Protein AF-A0A846WH67-F1 (afdb_monomer_lite)

Secondary structure (DSSP, 8-state):
----B--EE--HHHHHHHHHHTTT--HHHHHHHHBTTS--EEEEEEETTTEEEEEEEEE-SSSEEEEEEEEPPTTSTTTT-EEEEEEEE-

Structure (mmCIF, N/CA/C/O backbone):
data_AF-A0A846WH67-F1
#
_entry.id   AF-A0A846WH67-F1
#
loop_
_atom_site.group_PDB
_atom_site.id
_atom_site.type_symbol
_atom_site.label_atom_id
_atom_site.label_alt_id
_atom_site.label_comp_id
_atom_site.label_asym_id
_atom_site.label_entity_id
_atom_site.label_seq_id
_atom_site.pdbx_PDB_ins_code
_atom_site.Cartn_x
_atom_site.Cartn_y
_atom_site.Cartn_z
_atom_site.occupancy
_atom_site.B_iso_or_equiv
_atom_site.auth_seq_id
_atom_site.auth_comp_id
_atom_site.auth_asym_id
_atom_site.auth_atom_id
_atom_site.pdbx_PDB_model_num
ATOM 1 N N . MET A 1 1 ? -5.262 -17.465 -0.711 1.00 55.41 1 MET A N 1
ATOM 2 C CA . MET A 1 1 ? -3.832 -17.487 -0.324 1.00 55.41 1 MET A CA 1
ATOM 3 C C . MET A 1 1 ? -3.610 -16.336 0.639 1.00 55.41 1 MET A C 1
ATOM 5 O O . MET A 1 1 ? -4.126 -15.266 0.358 1.00 55.41 1 MET A O 1
ATOM 9 N N . ARG A 1 2 ? -2.938 -16.535 1.778 1.00 66.88 2 ARG A N 1
ATOM 10 C CA . ARG A 1 2 ? -2.579 -15.417 2.663 1.00 66.88 2 ARG A CA 1
ATOM 11 C C . ARG A 1 2 ? -1.190 -14.934 2.261 1.00 66.88 2 ARG A C 1
ATOM 13 O O . ARG A 1 2 ? -0.227 -15.669 2.443 1.00 66.88 2 ARG A O 1
ATOM 20 N N . ILE A 1 3 ? -1.113 -13.752 1.656 1.00 81.25 3 ILE A N 1
ATOM 21 C CA . ILE A 1 3 ? 0.159 -13.076 1.385 1.00 81.25 3 ILE A CA 1
ATOM 22 C C . ILE A 1 3 ? 0.436 -12.162 2.571 1.00 81.25 3 ILE A C 1
ATOM 24 O O . ILE A 1 3 ? -0.385 -11.301 2.882 1.00 81.25 3 ILE A O 1
ATOM 28 N N . HIS A 1 4 ? 1.580 -12.348 3.223 1.00 85.69 4 HIS A N 1
ATOM 29 C CA . HIS A 1 4 ? 2.078 -11.367 4.177 1.00 85.69 4 HIS A CA 1
ATOM 30 C C . HIS A 1 4 ? 2.761 -10.249 3.399 1.00 85.69 4 HIS A C 1
ATOM 32 O O . HIS A 1 4 ? 3.718 -10.484 2.661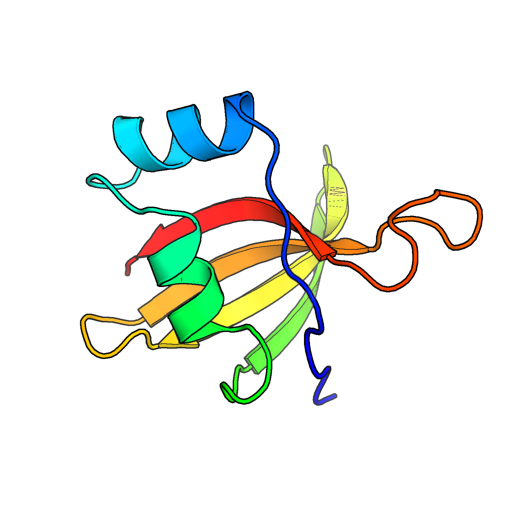 1.00 85.69 4 HIS A O 1
ATOM 38 N N . LEU A 1 5 ? 2.235 -9.039 3.537 1.00 89.62 5 LEU A N 1
ATOM 39 C CA . LEU A 1 5 ? 2.807 -7.864 2.904 1.00 89.62 5 LEU A CA 1
ATOM 40 C C . LEU A 1 5 ? 3.917 -7.344 3.809 1.00 89.62 5 LEU A C 1
ATOM 42 O O . LEU A 1 5 ? 3.640 -6.913 4.927 1.00 89.62 5 LEU A O 1
ATOM 46 N N . GLY A 1 6 ? 5.161 -7.443 3.335 1.00 91.00 6 GLY A N 1
ATOM 47 C CA . GLY A 1 6 ? 6.332 -6.851 3.978 1.00 91.00 6 GLY A CA 1
ATOM 48 C C . GLY A 1 6 ? 6.274 -5.324 3.919 1.00 91.00 6 GLY A C 1
ATOM 49 O O . GLY A 1 6 ? 5.249 -4.714 4.211 1.00 91.00 6 GLY A O 1
ATOM 50 N N . LEU A 1 7 ? 7.358 -4.669 3.516 1.00 94.06 7 LEU A N 1
ATOM 51 C CA . LEU A 1 7 ? 7.348 -3.212 3.426 1.00 94.06 7 LEU A CA 1
ATOM 52 C C . LEU A 1 7 ? 6.432 -2.734 2.288 1.00 94.06 7 LEU A C 1
ATOM 54 O O . LEU A 1 7 ? 6.607 -3.123 1.136 1.00 94.06 7 LEU A O 1
ATOM 58 N N . VAL A 1 8 ? 5.482 -1.852 2.603 1.00 96.00 8 VAL A N 1
ATOM 59 C CA . VAL A 1 8 ? 4.657 -1.149 1.611 1.00 96.00 8 VAL A CA 1
ATOM 60 C C . VAL A 1 8 ? 5.234 0.244 1.383 1.00 96.00 8 VAL A C 1
ATOM 62 O O . VAL A 1 8 ? 5.350 1.034 2.323 1.00 96.00 8 VAL A O 1
ATOM 65 N N . THR A 1 9 ? 5.581 0.577 0.146 1.00 95.62 9 THR A N 1
ATOM 66 C CA . THR A 1 9 ? 6.154 1.873 -0.249 1.00 95.62 9 THR A CA 1
ATOM 67 C C . THR A 1 9 ? 5.183 2.639 -1.145 1.00 95.62 9 THR A C 1
ATOM 69 O O . THR A 1 9 ? 4.270 2.064 -1.736 1.00 95.62 9 THR A O 1
ATOM 72 N N . ALA A 1 10 ? 5.330 3.959 -1.240 1.00 95.62 10 ALA A N 1
ATOM 73 C CA . ALA A 1 10 ? 4.576 4.768 -2.192 1.00 95.62 10 ALA A CA 1
ATOM 74 C C . ALA A 1 10 ? 5.454 5.894 -2.730 1.00 95.62 10 ALA A C 1
ATOM 76 O O . ALA A 1 10 ? 6.249 6.479 -1.999 1.00 95.62 10 ALA A O 1
ATOM 77 N N . THR A 1 11 ? 5.279 6.234 -4.006 1.00 95.00 11 THR A N 1
ATOM 78 C CA . THR A 1 11 ? 5.940 7.414 -4.572 1.00 95.00 11 THR A CA 1
ATOM 79 C C . THR A 1 11 ? 5.270 8.698 -4.061 1.00 95.00 11 THR A C 1
ATOM 81 O O . THR A 1 11 ? 4.067 8.689 -3.765 1.00 95.00 11 THR A O 1
ATOM 84 N N . PRO A 1 12 ? 5.970 9.849 -4.054 1.00 96.50 12 PRO A N 1
ATOM 85 C CA . PRO A 1 12 ? 5.379 11.127 -3.640 1.00 96.50 12 PRO A CA 1
ATOM 86 C C . PRO A 1 12 ? 4.105 11.499 -4.416 1.00 96.50 12 PRO A C 1
ATOM 88 O O . PRO A 1 12 ? 3.183 12.118 -3.877 1.00 96.50 12 PRO A O 1
ATOM 91 N N . SER A 1 13 ? 4.018 11.095 -5.689 1.00 94.94 13 SER A N 1
ATOM 92 C CA . SER A 1 13 ? 2.832 11.323 -6.519 1.00 94.94 13 SER A CA 1
ATOM 93 C C . SER A 1 13 ? 1.625 10.513 -6.034 1.00 94.94 13 SER A C 1
ATOM 95 O O . SER A 1 13 ? 0.517 11.052 -5.959 1.00 94.94 13 SER A O 1
ATOM 97 N N . VAL A 1 14 ? 1.836 9.248 -5.647 1.00 95.50 14 VAL A N 1
ATOM 98 C CA . VAL A 1 14 ? 0.784 8.397 -5.074 1.00 95.50 14 VAL A CA 1
ATOM 99 C C . VAL A 1 14 ? 0.331 8.953 -3.733 1.00 95.50 14 VAL A C 1
ATOM 101 O O . VAL A 1 14 ? -0.867 9.128 -3.537 1.00 95.50 14 VAL A O 1
ATOM 104 N N . GLU A 1 15 ? 1.247 9.324 -2.840 1.00 96.25 15 GLU A N 1
ATOM 105 C CA . GLU A 1 15 ? 0.854 9.913 -1.558 1.00 96.25 15 GLU A CA 1
ATOM 106 C C . GLU A 1 15 ? 0.032 11.195 -1.720 1.00 96.25 15 GLU A C 1
ATOM 108 O O . GLU A 1 15 ? -0.988 11.387 -1.056 1.00 96.25 15 GLU A O 1
ATOM 113 N N . ARG A 1 16 ? 0.436 12.071 -2.647 1.00 96.00 16 ARG A N 1
ATOM 114 C CA . ARG A 1 16 ? -0.332 13.274 -2.980 1.00 96.00 16 ARG A CA 1
ATOM 115 C C . ARG A 1 16 ? -1.721 12.921 -3.516 1.00 96.00 16 ARG A C 1
ATOM 117 O O . ARG A 1 16 ? -2.694 13.595 -3.168 1.00 96.00 16 ARG A O 1
ATOM 124 N N . LYS A 1 17 ? -1.841 11.868 -4.330 1.00 94.06 17 LYS A N 1
ATOM 125 C CA . LYS A 1 17 ? -3.134 11.361 -4.814 1.00 94.06 17 LYS A CA 1
ATOM 126 C C . LYS A 1 17 ? -4.000 10.857 -3.655 1.00 94.06 17 LYS A C 1
ATOM 128 O O . LYS A 1 17 ? -5.176 11.202 -3.620 1.00 94.06 17 LYS A O 1
ATOM 133 N N . LEU A 1 18 ? -3.441 10.105 -2.705 1.00 94.56 18 LEU A N 1
ATOM 134 C CA . LEU A 1 18 ? -4.169 9.629 -1.520 1.00 94.56 18 LEU A CA 1
ATOM 135 C C . LEU A 1 18 ? -4.723 10.790 -0.699 1.00 94.56 18 LEU A C 1
ATOM 137 O O . LEU A 1 18 ? -5.930 10.861 -0.464 1.00 94.56 18 LEU A O 1
ATOM 141 N N . ARG A 1 19 ? -3.868 11.765 -0.376 1.00 93.62 19 ARG A N 1
ATOM 142 C CA . ARG A 1 19 ? -4.280 12.936 0.402 1.00 93.62 19 ARG A CA 1
ATOM 143 C C . ARG A 1 19 ? -5.388 13.736 -0.286 1.00 93.62 19 ARG A C 1
ATOM 145 O O . ARG A 1 19 ? -6.354 14.117 0.366 1.00 93.62 19 ARG A O 1
ATOM 152 N N . SER A 1 20 ? -5.268 13.963 -1.595 1.00 92.19 20 SER A N 1
ATOM 153 C CA . SER A 1 20 ? -6.203 14.814 -2.348 1.00 92.19 20 SER A CA 1
ATOM 154 C C . SER A 1 20 ? -7.509 14.125 -2.753 1.00 92.19 20 SER A C 1
ATOM 156 O O . SER A 1 20 ? -8.559 14.756 -2.704 1.00 92.19 20 SER A O 1
ATOM 158 N N . LYS A 1 21 ? -7.470 12.851 -3.160 1.00 89.94 21 LYS A N 1
ATOM 159 C CA . LYS A 1 21 ? -8.641 12.143 -3.714 1.00 89.94 21 LYS A CA 1
ATOM 160 C C . LYS A 1 21 ? -9.321 11.197 -2.731 1.00 89.94 21 LYS A C 1
ATOM 162 O O . LYS A 1 21 ? -10.470 10.828 -2.951 1.00 89.94 21 LYS A O 1
ATOM 167 N N . HIS A 1 22 ? -8.641 10.802 -1.658 1.00 90.75 22 HIS A N 1
ATOM 168 C CA . HIS A 1 22 ? -9.100 9.735 -0.769 1.00 90.75 22 HIS A CA 1
ATOM 169 C C . HIS A 1 22 ? -9.224 10.222 0.679 1.00 90.75 22 HIS A C 1
ATOM 171 O O . HIS A 1 22 ? -8.757 9.575 1.608 1.00 90.75 22 HIS A O 1
ATOM 177 N N . ARG A 1 23 ? -9.884 11.376 0.870 1.00 88.38 23 ARG A N 1
ATOM 178 C CA . ARG A 1 23 ? -10.245 11.939 2.189 1.00 88.38 23 ARG A CA 1
ATOM 179 C C . ARG A 1 23 ? -9.052 12.075 3.150 1.00 88.38 23 ARG A C 1
ATOM 181 O O . ARG A 1 23 ? -9.159 11.732 4.323 1.00 88.38 23 ARG A O 1
ATOM 188 N N . GLY A 1 24 ? -7.907 12.542 2.651 1.00 90.00 24 GLY A N 1
ATOM 189 C CA . GLY A 1 24 ? -6.715 12.729 3.482 1.00 90.00 24 GLY A CA 1
ATOM 190 C C . GLY A 1 24 ? -5.995 11.436 3.876 1.00 90.00 24 GLY A C 1
ATOM 191 O O . GLY A 1 24 ? -5.134 11.494 4.747 1.00 90.00 24 GLY A O 1
ATOM 192 N N . LEU A 1 25 ? -6.318 10.295 3.252 1.00 95.69 25 LEU A N 1
ATOM 193 C CA . LEU A 1 25 ? -5.653 9.017 3.514 1.00 95.69 25 LEU A CA 1
ATOM 194 C C . LEU A 1 25 ? -4.131 9.140 3.341 1.00 95.69 25 LEU A C 1
ATOM 196 O O . LEU A 1 25 ? -3.646 9.730 2.369 1.00 95.69 25 LEU A O 1
ATOM 200 N N . THR A 1 26 ? -3.381 8.570 4.280 1.00 96.81 26 THR A N 1
ATOM 201 C CA . THR A 1 26 ? -1.915 8.587 4.289 1.00 96.81 26 THR A CA 1
ATOM 202 C C . THR A 1 26 ? -1.334 7.197 4.029 1.00 96.81 26 THR A C 1
ATOM 204 O O . THR A 1 26 ? -2.014 6.182 4.182 1.00 96.81 26 THR A O 1
ATOM 207 N N . LEU A 1 27 ? -0.048 7.127 3.664 1.00 96.94 27 LEU A N 1
ATOM 208 C CA . LEU A 1 27 ? 0.661 5.845 3.570 1.00 96.94 27 LEU A CA 1
ATOM 209 C C . LEU A 1 27 ? 0.719 5.126 4.929 1.00 96.94 27 LEU A C 1
ATOM 211 O O . LEU A 1 27 ? 0.676 3.900 4.972 1.00 96.94 27 LEU A O 1
ATOM 215 N N . ALA A 1 28 ? 0.783 5.874 6.033 1.00 97.19 28 ALA A N 1
ATOM 216 C CA . ALA A 1 28 ? 0.777 5.305 7.377 1.00 97.19 28 ALA A CA 1
ATOM 217 C C . ALA A 1 28 ? -0.537 4.567 7.682 1.00 97.19 28 ALA A C 1
ATOM 219 O O . ALA A 1 28 ? -0.485 3.453 8.195 1.00 97.19 28 ALA A O 1
ATOM 220 N N . ASP A 1 29 ? -1.686 5.130 7.291 1.00 97.19 29 ASP A N 1
ATOM 221 C CA . ASP A 1 29 ? -2.990 4.466 7.443 1.00 97.19 29 ASP A CA 1
ATOM 222 C C . ASP A 1 29 ? -3.046 3.161 6.631 1.00 97.19 29 ASP A C 1
ATOM 224 O O . ASP A 1 29 ? -3.488 2.124 7.120 1.00 97.19 29 ASP A O 1
ATOM 228 N N . VAL A 1 30 ? -2.537 3.188 5.392 1.00 97.44 30 VAL A N 1
ATOM 229 C CA . VAL A 1 30 ? -2.478 1.994 4.535 1.00 97.44 30 VAL A CA 1
ATOM 230 C C . VAL A 1 30 ? -1.588 0.920 5.161 1.00 97.44 30 VAL A C 1
ATOM 232 O O . VAL A 1 30 ? -1.998 -0.236 5.238 1.00 97.44 30 VAL A O 1
ATOM 235 N N . ARG A 1 31 ? -0.399 1.286 5.656 1.00 97.62 31 ARG A N 1
ATOM 236 C CA . ARG A 1 31 ? 0.501 0.355 6.355 1.00 97.62 31 ARG A CA 1
ATOM 237 C C . ARG A 1 31 ? -0.162 -0.239 7.594 1.00 97.62 31 ARG A C 1
ATOM 239 O O . ARG A 1 31 ? -0.104 -1.449 7.768 1.00 97.62 31 ARG A O 1
ATOM 246 N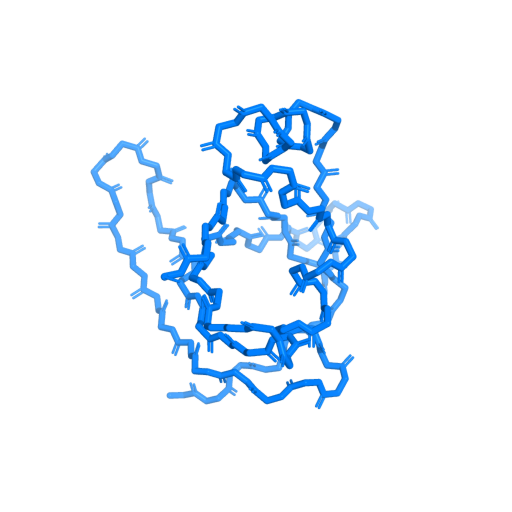 N . ALA A 1 32 ? -0.835 0.577 8.404 1.00 97.31 32 ALA A N 1
ATOM 247 C CA . ALA A 1 32 ? -1.555 0.098 9.581 1.00 97.31 32 ALA A CA 1
ATOM 248 C C . ALA A 1 32 ? -2.634 -0.941 9.227 1.00 97.31 32 ALA A C 1
ATOM 250 O O . ALA A 1 32 ? -2.833 -1.886 9.984 1.00 97.31 32 ALA A O 1
ATOM 251 N N . ALA A 1 33 ? -3.289 -0.797 8.070 1.00 97.06 33 ALA A N 1
ATOM 252 C CA . ALA A 1 33 ? -4.321 -1.726 7.624 1.00 97.06 33 ALA A CA 1
ATOM 253 C C . ALA A 1 33 ? -3.792 -3.046 7.046 1.00 97.06 33 ALA A C 1
ATOM 255 O O . ALA A 1 33 ? -4.455 -4.071 7.210 1.00 97.06 33 ALA A O 1
ATOM 256 N N . ILE A 1 34 ? -2.667 -3.038 6.317 1.00 96.62 34 ILE A N 1
ATOM 257 C CA . ILE A 1 34 ? -2.291 -4.187 5.466 1.00 96.62 34 ILE A CA 1
ATOM 258 C C . ILE A 1 34 ? -0.871 -4.724 5.668 1.00 96.62 34 ILE A C 1
ATOM 260 O O . ILE A 1 34 ? -0.618 -5.871 5.303 1.00 96.62 34 ILE A O 1
ATOM 264 N N . GLN A 1 35 ? 0.063 -3.911 6.171 1.00 96.69 35 GLN A N 1
ATOM 265 C CA . GLN A 1 35 ? 1.465 -4.309 6.294 1.00 96.69 35 GLN A CA 1
ATOM 266 C C . GLN A 1 35 ? 1.643 -5.186 7.532 1.00 96.69 35 GLN A C 1
ATOM 268 O O . GLN A 1 35 ? 1.150 -4.852 8.610 1.00 96.69 35 GLN A O 1
ATOM 273 N N . TRP A 1 36 ? 2.390 -6.284 7.391 1.00 93.75 36 TRP A N 1
ATOM 274 C CA . TRP A 1 36 ? 2.726 -7.173 8.499 1.00 93.75 36 TRP A CA 1
ATOM 275 C C . TRP A 1 36 ? 3.245 -6.358 9.701 1.00 93.75 36 TRP A C 1
ATOM 277 O O . TRP A 1 36 ? 4.139 -5.523 9.527 1.00 93.75 36 TRP A O 1
ATOM 287 N N . PRO A 1 37 ? 2.697 -6.563 10.915 1.00 94.50 37 PRO A N 1
ATOM 288 C CA . PRO A 1 37 ? 1.904 -7.717 11.359 1.00 94.50 37 PRO A CA 1
ATOM 289 C C . PRO A 1 37 ? 0.385 -7.638 11.128 1.00 94.50 37 PRO A C 1
ATOM 291 O O . PRO A 1 37 ? -0.336 -8.518 11.599 1.00 94.50 37 PRO A O 1
ATOM 294 N N . ALA A 1 38 ? -0.126 -6.624 10.427 1.00 93.50 38 ALA A N 1
ATOM 295 C CA . ALA A 1 38 ? -1.550 -6.544 10.120 1.00 93.50 38 ALA A CA 1
ATOM 296 C C . ALA A 1 38 ? -2.005 -7.739 9.265 1.00 93.50 38 ALA A C 1
ATOM 298 O O . ALA A 1 38 ? -1.320 -8.172 8.333 1.00 93.50 38 ALA A O 1
ATOM 299 N N . VAL A 1 39 ? -3.184 -8.273 9.586 1.00 91.38 39 VAL A N 1
ATOM 300 C CA . VAL A 1 39 ? -3.816 -9.347 8.816 1.00 91.38 39 VAL A CA 1
ATOM 301 C C . VAL A 1 39 ? -4.770 -8.715 7.814 1.00 91.38 39 VAL A C 1
ATOM 303 O O . VAL A 1 39 ? -5.724 -8.045 8.199 1.00 91.38 39 VAL A O 1
ATOM 306 N N . CYS A 1 40 ? -4.536 -8.966 6.530 1.00 94.81 40 CYS A N 1
ATOM 307 C CA . CYS A 1 40 ? -5.399 -8.511 5.448 1.00 94.81 40 CYS A CA 1
ATOM 308 C C . CYS A 1 40 ? -5.827 -9.678 4.548 1.00 94.81 40 CYS A C 1
ATOM 310 O O . CYS A 1 40 ? -5.165 -10.719 4.467 1.00 94.81 40 CYS A O 1
ATOM 312 N N . ALA A 1 41 ? -6.955 -9.503 3.863 1.00 95.38 41 ALA A N 1
ATOM 313 C CA . ALA A 1 41 ? -7.324 -10.352 2.740 1.00 95.38 41 ALA A CA 1
ATOM 314 C C . ALA A 1 41 ? -6.595 -9.858 1.488 1.00 95.38 41 ALA A C 1
ATOM 316 O O . ALA A 1 41 ? -6.483 -8.652 1.277 1.00 95.38 41 ALA A O 1
ATOM 317 N N . SER A 1 42 ? -6.113 -10.770 0.643 1.00 95.25 42 SER A N 1
ATOM 318 C CA . SER A 1 42 ? -5.439 -10.402 -0.602 1.00 95.25 42 SER A CA 1
ATOM 319 C C . SER A 1 42 ? -5.742 -11.366 -1.745 1.00 95.25 42 SER A C 1
ATOM 321 O O . SER A 1 42 ? -5.940 -12.568 -1.544 1.00 95.25 42 SER A O 1
ATOM 323 N N . ALA A 1 43 ? -5.794 -10.817 -2.957 1.00 95.12 43 ALA A N 1
ATOM 324 C CA . ALA A 1 43 ? -6.024 -11.551 -4.193 1.00 95.12 43 ALA A CA 1
ATOM 325 C C . ALA A 1 43 ? -5.318 -10.857 -5.363 1.00 95.12 43 ALA A C 1
ATOM 327 O O . ALA A 1 43 ? -5.208 -9.632 -5.398 1.00 95.12 43 ALA A O 1
ATOM 328 N N . TRP A 1 44 ? -4.841 -11.645 -6.324 1.00 95.06 44 TRP A N 1
ATOM 329 C CA . TRP A 1 44 ?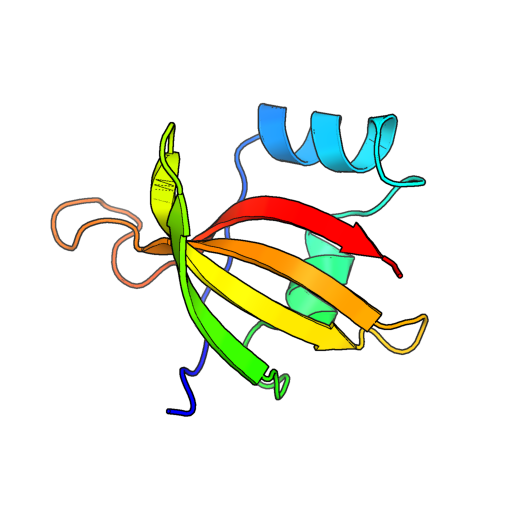 -4.366 -11.098 -7.592 1.00 95.06 44 TRP A CA 1
ATOM 330 C C . TRP A 1 44 ? -5.559 -10.647 -8.436 1.00 95.06 44 TRP A C 1
ATOM 332 O O . TRP A 1 44 ? -6.566 -11.346 -8.496 1.00 95.06 44 TRP A O 1
ATOM 342 N N . ASP A 1 45 ? -5.413 -9.492 -9.072 1.00 94.56 45 ASP A N 1
ATOM 343 C CA . ASP A 1 45 ? -6.388 -8.853 -9.951 1.00 94.56 45 ASP A CA 1
ATOM 344 C C . ASP A 1 45 ? -5.697 -8.481 -11.270 1.00 94.56 45 ASP A C 1
ATOM 346 O O . ASP A 1 45 ? -4.604 -7.905 -11.261 1.00 94.56 45 ASP A O 1
ATOM 350 N N . ASP A 1 46 ? -6.321 -8.811 -12.397 1.00 93.81 46 ASP A N 1
ATOM 351 C CA . ASP A 1 46 ? -5.81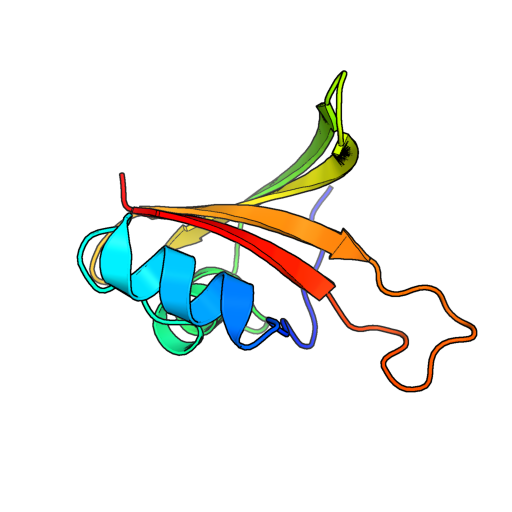6 -8.494 -13.733 1.00 93.81 46 ASP A CA 1
ATOM 352 C C . ASP A 1 46 ? -6.579 -7.286 -14.284 1.00 93.81 46 ASP A C 1
ATOM 354 O O . ASP A 1 46 ? -7.743 -7.380 -14.672 1.00 93.81 46 ASP A O 1
ATOM 358 N N . HIS A 1 47 ? -5.921 -6.125 -14.319 1.00 90.00 47 HIS A N 1
ATOM 359 C CA . HIS A 1 47 ? -6.532 -4.894 -14.809 1.00 90.00 47 HIS A CA 1
ATOM 360 C C . HIS A 1 47 ? -6.183 -4.643 -16.282 1.00 90.00 47 HIS A C 1
ATOM 362 O O . HIS A 1 47 ? -4.991 -4.619 -16.605 1.00 90.00 47 HIS A O 1
ATOM 368 N N . PRO A 1 48 ? -7.158 -4.329 -17.159 1.00 91.00 48 PRO A N 1
ATOM 369 C CA . PRO A 1 48 ? -6.911 -4.132 -18.591 1.00 91.00 48 PRO A CA 1
ATOM 370 C C . PRO A 1 48 ? -5.807 -3.112 -18.910 1.00 91.00 48 PRO A C 1
ATOM 372 O O . PRO A 1 48 ? -5.008 -3.325 -19.812 1.00 91.00 48 PRO A O 1
ATOM 375 N N . GLU A 1 49 ? -5.736 -2.016 -18.147 1.00 90.88 49 GLU A N 1
ATOM 376 C CA . GLU A 1 49 ? -4.768 -0.930 -18.381 1.00 90.88 49 GLU A CA 1
ATOM 377 C C . GLU A 1 49 ? -3.494 -1.023 -17.533 1.00 90.88 49 GLU A C 1
ATOM 379 O O . GLU A 1 49 ? -2.466 -0.454 -17.889 1.00 90.88 49 GLU A O 1
ATOM 384 N N . TYR A 1 50 ? -3.561 -1.678 -16.370 1.00 84.38 50 TYR A N 1
ATOM 385 C CA . TYR A 1 50 ? -2.482 -1.630 -15.369 1.00 84.38 50 TYR A CA 1
ATOM 386 C C . TYR A 1 50 ? -1.790 -2.979 -15.183 1.00 84.38 50 TYR A C 1
ATOM 388 O O . TYR A 1 50 ? -0.860 -3.077 -14.384 1.00 84.38 50 TYR A O 1
ATOM 396 N N . GLY A 1 51 ? -2.235 -3.998 -15.919 1.00 90.56 51 GLY A N 1
ATOM 397 C CA . GLY A 1 51 ? -1.747 -5.358 -15.808 1.00 90.56 51 GLY A CA 1
ATOM 398 C C . GLY A 1 51 ? -2.101 -6.000 -14.470 1.00 90.56 51 GLY A C 1
ATOM 399 O O . GLY A 1 51 ? -3.028 -5.587 -13.764 1.00 90.56 51 GLY A O 1
ATOM 400 N N . ARG A 1 52 ? -1.333 -7.037 -14.139 1.00 93.56 52 ARG A N 1
ATOM 401 C CA . ARG A 1 52 ? -1.512 -7.830 -12.929 1.00 93.56 52 ARG A CA 1
ATOM 402 C C . ARG A 1 52 ? -1.071 -7.049 -11.695 1.00 93.56 52 ARG A C 1
ATOM 404 O O . ARG A 1 52 ? 0.075 -6.614 -11.592 1.00 93.56 52 ARG A O 1
ATOM 411 N N . ARG A 1 53 ? -1.974 -6.915 -10.732 1.00 95.06 53 ARG A N 1
ATOM 412 C CA . ARG A 1 53 ? -1.772 -6.195 -9.470 1.00 95.06 53 ARG A CA 1
ATOM 413 C C . ARG A 1 53 ? -2.325 -7.006 -8.310 1.00 95.06 53 ARG A C 1
ATOM 415 O O . ARG A 1 53 ? -3.193 -7.854 -8.489 1.00 95.06 53 ARG A O 1
ATOM 422 N N . LEU A 1 54 ? -1.823 -6.758 -7.111 1.00 95.94 54 LEU A N 1
ATOM 423 C CA . LEU A 1 54 ? -2.361 -7.369 -5.908 1.00 95.94 54 LEU A CA 1
ATOM 424 C C . LEU A 1 54 ? -3.385 -6.427 -5.282 1.00 95.94 54 LEU A C 1
ATOM 426 O O . LEU A 1 54 ? -3.052 -5.301 -4.921 1.00 95.94 54 LEU A O 1
ATOM 430 N N . MET A 1 55 ? -4.622 -6.887 -5.145 1.00 96.62 55 MET A N 1
ATOM 431 C CA . MET A 1 55 ? -5.624 -6.235 -4.316 1.00 96.62 55 MET A CA 1
ATOM 432 C C . MET A 1 55 ? -5.459 -6.709 -2.873 1.00 96.62 55 MET A C 1
ATOM 434 O O . MET A 1 55 ? -5.361 -7.915 -2.634 1.00 96.62 55 MET A O 1
ATOM 438 N N . ALA A 1 56 ? -5.469 -5.785 -1.916 1.00 97.06 56 ALA A N 1
ATOM 439 C CA . ALA A 1 56 ? -5.530 -6.115 -0.497 1.00 97.06 56 ALA A CA 1
ATOM 440 C C . ALA A 1 56 ? -6.581 -5.273 0.230 1.00 97.06 56 ALA A C 1
ATOM 442 O O . ALA A 1 56 ? -6.770 -4.093 -0.077 1.00 97.06 56 ALA A O 1
ATOM 443 N N . ILE A 1 57 ? -7.260 -5.904 1.187 1.00 97.31 57 ILE A N 1
ATOM 444 C CA . ILE A 1 57 ? -8.289 -5.295 2.029 1.00 97.31 57 ILE A CA 1
ATOM 445 C C . ILE A 1 57 ? -7.921 -5.547 3.487 1.00 97.31 57 ILE A C 1
ATOM 447 O O . ILE A 1 57 ? -7.771 -6.697 3.907 1.00 97.31 57 ILE A O 1
ATOM 451 N N . GLY A 1 58 ? -7.755 -4.466 4.240 1.00 96.69 58 GLY A N 1
ATOM 452 C CA . GLY A 1 58 ? -7.415 -4.492 5.660 1.00 96.69 58 GLY A CA 1
ATOM 453 C C . GLY A 1 58 ? -8.158 -3.410 6.433 1.00 96.69 58 GLY A C 1
ATOM 454 O O . GLY A 1 58 ? -8.965 -2.681 5.861 1.00 96.69 58 GLY A O 1
ATOM 455 N N . ASN A 1 59 ? -7.890 -3.288 7.730 1.00 96.75 59 ASN A N 1
ATOM 456 C CA . ASN A 1 59 ? -8.573 -2.331 8.600 1.00 96.75 59 ASN A CA 1
ATOM 457 C C . ASN A 1 59 ? -7.559 -1.597 9.484 1.00 96.75 59 ASN A C 1
ATOM 459 O O . ASN A 1 59 ? -6.751 -2.236 10.150 1.00 96.75 59 ASN A O 1
ATOM 463 N N . ASP A 1 60 ? -7.599 -0.263 9.486 1.00 95.62 60 ASP A N 1
ATOM 464 C CA . ASP A 1 60 ? -6.687 0.598 10.259 1.00 95.62 60 ASP A CA 1
ATOM 465 C C . ASP A 1 60 ? -7.248 1.016 11.634 1.00 95.62 60 ASP A C 1
ATOM 467 O O . ASP A 1 60 ? -6.739 1.935 12.276 1.00 95.62 60 ASP A O 1
ATOM 471 N N . GLY A 1 61 ? -8.344 0.395 12.073 1.00 95.31 61 GLY A N 1
ATOM 472 C CA . GLY A 1 61 ? -9.111 0.75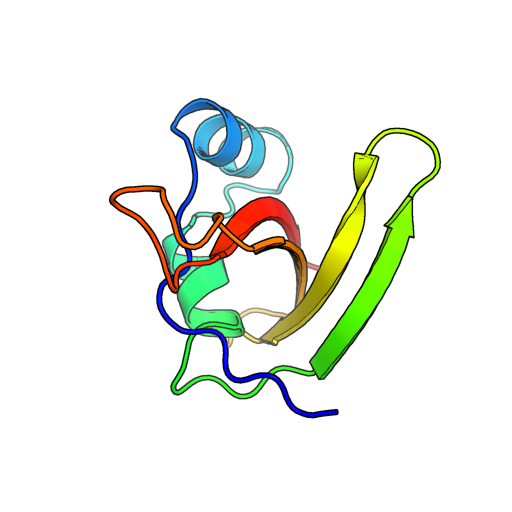4 13.266 1.00 95.31 61 GLY A CA 1
ATOM 473 C C . GLY A 1 61 ? -10.122 1.885 13.052 1.00 95.31 61 GLY A C 1
ATOM 474 O O . GLY A 1 61 ? -11.004 2.073 13.888 1.00 95.31 61 GLY A O 1
ATOM 475 N N . ARG A 1 62 ? -10.040 2.630 11.941 1.00 94.25 62 ARG A N 1
ATOM 476 C CA . ARG A 1 62 ? -11.002 3.684 11.566 1.00 94.25 62 ARG A CA 1
ATOM 477 C C . ARG A 1 62 ? -11.956 3.235 10.466 1.00 94.25 62 ARG A C 1
ATOM 479 O O . ARG A 1 62 ? -13.022 3.824 10.314 1.00 94.25 62 ARG A O 1
ATOM 486 N N . GLY A 1 63 ? -11.574 2.226 9.692 1.00 95.06 63 GLY A N 1
ATOM 487 C CA . GLY A 1 63 ? -12.422 1.609 8.683 1.00 95.06 63 GLY A CA 1
ATOM 488 C C . GLY A 1 63 ? -11.652 0.647 7.790 1.00 95.06 63 GLY A C 1
ATOM 489 O O . GLY A 1 63 ? -10.438 0.481 7.913 1.00 95.06 63 GLY A O 1
ATOM 490 N N . GLU A 1 64 ? -12.374 0.015 6.872 1.00 97.12 64 GLU A N 1
ATOM 491 C CA . GLU A 1 64 ? -11.767 -0.857 5.872 1.00 97.12 64 GLU A CA 1
ATOM 492 C C . GLU A 1 64 ? -11.081 -0.040 4.776 1.00 97.12 64 GLU A C 1
ATOM 494 O O . GLU A 1 64 ? -11.642 0.913 4.233 1.00 97.12 64 GLU A O 1
ATOM 499 N N . ILE A 1 65 ? -9.859 -0.436 4.434 1.00 97.69 65 ILE A N 1
ATOM 500 C CA . ILE A 1 65 ? -9.060 0.146 3.362 1.00 97.69 65 ILE A CA 1
ATOM 501 C C . ILE A 1 65 ? -8.871 -0.907 2.282 1.00 97.69 65 ILE A C 1
ATOM 503 O O . ILE A 1 65 ? -8.319 -1.978 2.535 1.00 97.69 65 ILE A O 1
ATOM 507 N N . VAL A 1 66 ? -9.271 -0.558 1.061 1.00 97.38 66 VAL A N 1
ATOM 508 C CA . VAL A 1 66 ? -8.970 -1.319 -0.152 1.00 97.38 66 VAL A CA 1
ATOM 509 C C . VAL A 1 66 ? -7.780 -0.669 -0.839 1.00 97.38 66 VAL A C 1
ATOM 511 O O . VAL A 1 66 ? -7.731 0.554 -0.999 1.00 97.38 66 VAL A O 1
ATOM 514 N N . CYS A 1 67 ? -6.815 -1.472 -1.270 1.00 96.94 67 CYS A N 1
ATOM 515 C CA . CYS A 1 67 ? -5.637 -0.983 -1.970 1.00 96.94 67 CYS A CA 1
ATOM 516 C C . CYS A 1 67 ? -5.203 -1.906 -3.105 1.00 96.94 67 CYS A C 1
ATOM 518 O O . CYS A 1 67 ? -5.505 -3.099 -3.119 1.00 96.94 67 CYS A O 1
ATOM 520 N N . TYR A 1 68 ? -4.465 -1.320 -4.047 1.00 97.19 68 TYR A N 1
ATOM 521 C CA . TYR A 1 68 ? -3.801 -2.040 -5.123 1.00 97.19 68 TYR A CA 1
ATOM 522 C C . TYR A 1 68 ? -2.294 -1.825 -5.051 1.00 97.19 68 TYR A C 1
ATOM 524 O O . TYR A 1 68 ? -1.817 -0.686 -4.999 1.00 97.19 68 TYR A O 1
ATOM 532 N N . LEU A 1 69 ? -1.564 -2.932 -5.097 1.00 96.44 69 LEU A N 1
ATOM 533 C CA . LEU A 1 69 ? -0.119 -3.020 -4.960 1.00 96.44 69 LEU A CA 1
ATOM 534 C C . LEU A 1 69 ? 0.483 -3.687 -6.198 1.00 96.44 69 LEU A C 1
ATOM 536 O O . LEU A 1 69 ? -0.156 -4.508 -6.857 1.00 96.44 69 LEU A O 1
ATOM 540 N N . THR A 1 70 ? 1.739 -3.381 -6.480 1.00 94.56 70 THR A N 1
ATOM 541 C CA . THR A 1 70 ? 2.568 -4.138 -7.423 1.00 94.56 70 THR A CA 1
ATOM 542 C C . THR A 1 70 ? 3.821 -4.615 -6.700 1.00 94.56 70 THR A C 1
ATOM 544 O O . THR A 1 70 ? 4.396 -3.820 -5.952 1.00 94.56 70 THR A O 1
ATOM 547 N N . PRO A 1 71 ? 4.253 -5.873 -6.891 1.00 91.31 71 PRO A N 1
ATOM 548 C CA . PRO A 1 71 ? 5.530 -6.313 -6.348 1.00 91.31 71 PRO A CA 1
ATOM 549 C C . PRO A 1 71 ? 6.651 -5.504 -7.004 1.00 91.31 71 PRO A C 1
ATOM 551 O O . PRO A 1 71 ? 6.614 -5.275 -8.218 1.00 91.31 71 PRO A O 1
ATOM 554 N N . ILE A 1 72 ? 7.624 -5.059 -6.213 1.00 86.50 72 ILE A N 1
ATOM 555 C CA . ILE A 1 72 ? 8.850 -4.506 -6.782 1.00 86.50 72 ILE A CA 1
ATOM 556 C C . ILE A 1 72 ? 9.706 -5.679 -7.296 1.00 86.50 72 ILE A C 1
ATOM 558 O O . ILE A 1 72 ? 9.804 -6.700 -6.608 1.00 86.50 72 ILE A O 1
ATOM 562 N N . PRO A 1 73 ? 10.259 -5.608 -8.524 1.00 83.81 73 PRO A N 1
ATOM 563 C CA . PRO A 1 73 ? 11.046 -6.701 -9.083 1.00 83.81 73 PRO A CA 1
ATOM 564 C C . PRO A 1 73 ? 12.283 -7.045 -8.248 1.00 83.81 73 PRO A C 1
ATOM 566 O O . PRO A 1 73 ? 12.891 -6.172 -7.641 1.00 83.81 73 PRO A O 1
ATOM 569 N N . TYR A 1 74 ? 12.712 -8.309 -8.292 1.00 82.94 74 TYR A N 1
ATOM 570 C CA . TYR A 1 74 ? 13.821 -8.813 -7.465 1.00 82.94 74 TYR A CA 1
ATOM 571 C C . TYR A 1 74 ? 15.187 -8.162 -7.750 1.00 82.94 74 TYR A C 1
ATOM 573 O O . TYR A 1 74 ? 16.111 -8.311 -6.961 1.00 82.94 74 TYR A O 1
ATOM 581 N N . TRP A 1 75 ? 15.346 -7.522 -8.910 1.00 81.94 75 TRP A N 1
ATOM 582 C CA . TRP A 1 75 ? 16.585 -6.861 -9.331 1.00 81.94 75 TRP A CA 1
ATOM 583 C C . TRP A 1 75 ? 16.652 -5.384 -8.926 1.00 81.94 75 TRP A C 1
ATOM 585 O O . TRP A 1 75 ? 17.663 -4.737 -9.190 1.00 81.94 75 TRP A O 1
ATOM 595 N N . ASP A 1 76 ? 15.572 -4.839 -8.370 1.00 89.38 76 ASP A N 1
ATOM 596 C CA . ASP A 1 76 ? 15.515 -3.471 -7.864 1.00 89.38 76 ASP A CA 1
ATOM 597 C C . ASP A 1 76 ? 16.125 -3.400 -6.452 1.00 89.38 76 ASP A C 1
ATOM 599 O O . ASP A 1 76 ? 16.122 -4.392 -5.721 1.00 89.38 76 ASP A O 1
ATOM 603 N N . GLU A 1 77 ? 16.649 -2.240 -6.055 1.00 83.56 77 GLU A N 1
ATOM 604 C CA . GLU A 1 77 ? 17.190 -2.047 -4.702 1.00 83.56 77 GLU A CA 1
ATOM 605 C C . GLU A 1 77 ? 16.104 -2.153 -3.621 1.00 83.56 77 GLU A C 1
ATOM 607 O O . GLU A 1 77 ? 16.386 -2.582 -2.503 1.00 83.56 77 GLU A O 1
ATOM 612 N N . ASP A 1 78 ? 14.853 -1.860 -3.989 1.00 82.38 78 ASP A N 1
ATOM 613 C CA . ASP A 1 78 ? 13.671 -2.016 -3.145 1.00 82.38 78 ASP A CA 1
ATOM 614 C C . ASP A 1 78 ? 12.996 -3.396 -3.329 1.00 82.38 78 ASP A C 1
ATOM 616 O O . ASP A 1 78 ? 11.777 -3.536 -3.151 1.00 82.38 78 ASP A O 1
ATOM 620 N N . ALA A 1 79 ? 13.750 -4.431 -3.718 1.00 83.75 79 ALA A N 1
ATOM 621 C CA . ALA A 1 79 ? 13.253 -5.806 -3.792 1.00 83.75 79 ALA A CA 1
ATOM 622 C C . ALA A 1 79 ? 12.595 -6.262 -2.470 1.00 83.75 79 ALA A C 1
ATOM 624 O O . ALA A 1 79 ? 12.865 -5.739 -1.389 1.00 83.75 79 ALA A O 1
ATOM 625 N N . ASP A 1 80 ? 11.687 -7.238 -2.564 1.00 82.69 80 ASP A N 1
ATOM 626 C CA . ASP A 1 80 ? 10.875 -7.751 -1.444 1.00 82.69 80 ASP A CA 1
ATOM 627 C C . ASP A 1 80 ? 9.913 -6.726 -0.805 1.00 82.69 80 ASP A C 1
ATOM 629 O O . ASP A 1 80 ? 9.328 -6.964 0.260 1.00 82.69 80 ASP A O 1
ATOM 633 N N . THR A 1 81 ? 9.674 -5.601 -1.484 1.00 92.12 81 THR A N 1
ATOM 634 C CA . THR A 1 81 ? 8.681 -4.596 -1.090 1.00 92.12 81 THR A CA 1
ATOM 635 C C . THR A 1 81 ? 7.473 -4.556 -2.034 1.00 92.12 81 THR A C 1
ATOM 637 O O . THR A 1 81 ? 7.446 -5.139 -3.125 1.00 92.12 81 THR A O 1
ATOM 640 N N . TRP A 1 82 ? 6.424 -3.866 -1.589 1.00 95.06 82 TRP A N 1
ATOM 641 C CA . TRP A 1 82 ? 5.169 -3.695 -2.311 1.00 95.06 82 TRP A CA 1
ATOM 642 C C . TRP A 1 82 ? 4.936 -2.221 -2.625 1.00 95.06 82 TRP A C 1
ATOM 644 O O . TRP A 1 82 ? 4.684 -1.416 -1.728 1.00 95.06 82 TRP A O 1
ATOM 654 N N . ALA A 1 83 ? 4.942 -1.870 -3.909 1.00 95.56 83 ALA A N 1
ATOM 655 C CA . ALA A 1 83 ? 4.663 -0.512 -4.349 1.00 95.56 83 ALA A CA 1
ATOM 656 C C . ALA A 1 83 ? 3.150 -0.253 -4.389 1.00 95.56 83 ALA A C 1
ATOM 658 O O . ALA A 1 83 ? 2.408 -0.854 -5.173 1.00 95.56 83 ALA A O 1
ATOM 659 N N . LEU A 1 84 ? 2.686 0.690 -3.574 1.00 97.12 84 LEU A N 1
ATOM 660 C CA . LEU A 1 84 ? 1.305 1.147 -3.552 1.00 97.12 84 LEU A CA 1
ATOM 661 C C . LEU A 1 84 ? 0.972 1.948 -4.810 1.00 97.12 84 LEU A C 1
ATOM 663 O O . LEU A 1 84 ? 1.610 2.952 -5.125 1.00 97.12 84 LEU A O 1
ATOM 667 N N . ARG A 1 85 ? -0.082 1.529 -5.513 1.00 95.62 85 ARG A N 1
ATOM 668 C CA . ARG A 1 85 ? -0.596 2.216 -6.708 1.00 95.62 85 ARG A CA 1
ATOM 669 C C . ARG A 1 85 ? -1.751 3.147 -6.365 1.00 95.62 85 ARG A C 1
ATOM 671 O O . ARG A 1 85 ? -1.850 4.252 -6.900 1.00 95.62 85 ARG A O 1
ATOM 678 N N . THR A 1 86 ? -2.652 2.697 -5.495 1.00 95.69 86 THR A N 1
ATOM 679 C CA . THR A 1 86 ? -3.796 3.477 -5.011 1.00 95.69 86 THR A CA 1
ATOM 680 C C . THR A 1 86 ? -4.434 2.788 -3.808 1.00 95.69 86 THR A C 1
ATOM 682 O O . THR A 1 86 ? -4.299 1.576 -3.651 1.00 95.69 86 THR A O 1
ATOM 685 N N . ALA A 1 87 ? -5.164 3.548 -2.996 1.00 97.31 87 ALA A N 1
ATOM 686 C CA . ALA A 1 87 ? -5.984 3.029 -1.911 1.00 97.31 87 ALA A CA 1
ATOM 687 C C . ALA A 1 87 ? -7.165 3.960 -1.646 1.00 97.31 87 ALA A C 1
ATOM 689 O O . ALA A 1 87 ? -7.098 5.149 -1.965 1.00 97.31 87 ALA A O 1
ATOM 690 N N . TRP A 1 88 ? -8.225 3.430 -1.053 1.00 96.69 88 TRP A N 1
ATOM 691 C CA . TRP A 1 88 ? -9.333 4.218 -0.530 1.00 96.69 88 TRP A CA 1
ATOM 692 C C . TRP A 1 88 ? -9.951 3.519 0.677 1.00 96.69 88 TRP A C 1
ATOM 694 O O . TRP A 1 88 ? -9.852 2.302 0.823 1.00 96.69 88 TRP A O 1
ATOM 704 N N . ARG A 1 89 ? -10.582 4.315 1.540 1.00 95.38 89 ARG A N 1
ATOM 705 C CA . ARG A 1 89 ? -11.397 3.812 2.646 1.00 95.38 89 ARG A CA 1
ATOM 706 C C . ARG A 1 89 ? -12.833 3.621 2.158 1.00 95.38 89 ARG A C 1
ATOM 708 O O . ARG A 1 89 ? -13.308 4.471 1.395 1.00 95.38 89 ARG A O 1
ATOM 715 N N . LEU A 1 90 ? -13.460 2.517 2.555 1.00 92.12 90 LEU A N 1
ATOM 716 C CA . LEU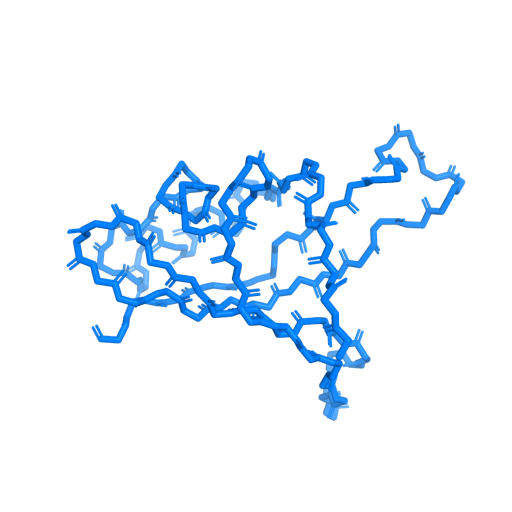 A 1 90 ? -14.881 2.252 2.313 1.00 92.12 90 LEU A CA 1
ATOM 717 C C . LEU A 1 90 ? -15.772 3.159 3.173 1.00 92.12 90 LEU A C 1
ATOM 719 O O . LEU A 1 90 ? -15.336 3.549 4.282 1.00 92.12 90 LEU A O 1
#

Sequence (90 aa):
MRIHLGLVTATPSVERKLRSKHRGLTLADVRAAIQWPAVCASAWDDHPEYGRRLMAIGNDGRGEIVCYLTPIPYWDEDADTWALRTAWRL

Foldseek 3Di:
DFDAAAAEDEDPVQQVCCCPPAVHDGPVLVCLFGHPVFGWDKDWDQDPVPGIWIWIWGGNPVAIKIWTWDADDCPDPCHSHTYTPHMHGD

Radius of gyration: 12.25 Å; chains: 1; bounding box: 32×32×32 Å

pLDDT: mean 92.63, std 6.47, range [55.41, 97.69]

Organism: NCBI:txid84595